Protein AF-A0A369NFZ4-F1 (afdb_monomer)

Structure (mmCIF, N/CA/C/O backbone):
data_AF-A0A369NFZ4-F1
#
_entry.id   AF-A0A369NFZ4-F1
#
loop_
_atom_site.group_PDB
_atom_site.id
_atom_site.type_symbol
_atom_site.label_atom_id
_atom_site.label_alt_id
_atom_site.label_comp_id
_atom_site.label_asym_id
_atom_site.label_entity_id
_atom_site.label_seq_id
_atom_site.pdbx_PDB_ins_code
_atom_site.Cartn_x
_atom_site.Cartn_y
_atom_site.Cartn_z
_atom_site.occupancy
_atom_site.B_iso_or_equiv
_atom_site.auth_seq_id
_atom_site.auth_comp_id
_atom_site.auth_asym_id
_atom_site.auth_atom_id
_atom_site.pdbx_PDB_model_num
ATOM 1 N N . MET A 1 1 ? 7.006 -7.506 9.787 1.00 57.56 1 MET A N 1
ATOM 2 C CA . MET A 1 1 ? 5.697 -7.668 9.111 1.00 57.56 1 MET A CA 1
ATOM 3 C C . MET A 1 1 ? 5.756 -7.126 7.685 1.00 57.56 1 MET A C 1
ATOM 5 O O . MET A 1 1 ? 5.539 -7.910 6.774 1.00 57.56 1 MET A O 1
ATOM 9 N N . SER A 1 2 ? 6.201 -5.882 7.467 1.00 63.50 2 SER A N 1
ATOM 10 C CA . SER A 1 2 ? 6.461 -5.306 6.129 1.00 63.50 2 SER A CA 1
ATOM 11 C C . SER A 1 2 ? 7.329 -6.191 5.214 1.00 63.50 2 SER A C 1
ATOM 13 O O . SER A 1 2 ? 6.943 -6.495 4.090 1.00 63.50 2 SER A O 1
ATOM 15 N N . ALA A 1 3 ? 8.441 -6.730 5.725 1.00 76.06 3 ALA A N 1
ATOM 16 C CA . ALA A 1 3 ? 9.327 -7.605 4.946 1.00 76.06 3 ALA A CA 1
ATOM 17 C C . ALA A 1 3 ? 8.672 -8.921 4.460 1.00 76.06 3 ALA A C 1
ATOM 19 O O . ALA A 1 3 ? 9.104 -9.488 3.454 1.00 76.06 3 ALA A O 1
ATOM 20 N N . ARG A 1 4 ? 7.613 -9.407 5.137 1.00 88.88 4 ARG A N 1
ATOM 21 C CA . ARG A 1 4 ? 6.899 -10.625 4.714 1.00 88.88 4 ARG A CA 1
ATOM 22 C C . ARG A 1 4 ? 6.048 -10.380 3.464 1.00 88.88 4 ARG A C 1
ATOM 24 O O . ARG A 1 4 ? 6.003 -11.275 2.630 1.00 88.88 4 ARG A O 1
ATOM 31 N N . LYS A 1 5 ? 5.446 -9.191 3.295 1.00 92.12 5 LYS A N 1
ATOM 32 C CA . LYS A 1 5 ? 4.614 -8.853 2.113 1.00 92.12 5 LYS A CA 1
ATOM 33 C C . LYS A 1 5 ? 5.476 -8.769 0.878 1.00 92.12 5 LYS A C 1
ATOM 35 O O . LYS A 1 5 ? 5.214 -9.440 -0.107 1.00 92.12 5 LYS A O 1
ATOM 40 N N . LEU A 1 6 ? 6.575 -8.026 0.995 1.00 93.31 6 LEU A N 1
ATOM 41 C CA . LEU A 1 6 ? 7.549 -7.874 -0.078 1.00 93.31 6 LEU A CA 1
ATOM 42 C C . LEU A 1 6 ? 8.097 -9.232 -0.524 1.00 93.31 6 LEU A C 1
ATOM 44 O O . LEU A 1 6 ? 8.116 -9.525 -1.714 1.00 93.31 6 LEU A O 1
ATOM 48 N N . SER A 1 7 ? 8.470 -10.100 0.419 1.00 93.06 7 SER A N 1
ATOM 49 C CA . SER A 1 7 ? 8.937 -11.451 0.082 1.00 93.06 7 SER A CA 1
ATOM 50 C C . SER A 1 7 ? 7.844 -12.315 -0.556 1.00 93.06 7 SER A C 1
ATOM 52 O O . SER A 1 7 ? 8.122 -12.994 -1.543 1.00 93.06 7 SER A O 1
ATOM 54 N N . HIS A 1 8 ? 6.612 -12.271 -0.034 1.00 93.50 8 HIS A N 1
ATOM 55 C CA . HIS A 1 8 ? 5.467 -13.019 -0.566 1.00 93.50 8 HIS A CA 1
ATOM 56 C C . HIS A 1 8 ? 5.157 -12.631 -2.018 1.00 93.50 8 HIS A C 1
ATOM 58 O O . HIS A 1 8 ? 5.088 -13.500 -2.885 1.00 93.50 8 HIS A O 1
ATOM 64 N N . GLU A 1 9 ? 5.112 -11.329 -2.308 1.00 92.94 9 GLU A N 1
ATOM 65 C CA . GLU A 1 9 ? 4.897 -10.809 -3.666 1.00 92.94 9 GLU A CA 1
ATOM 66 C C . GLU A 1 9 ? 6.147 -10.879 -4.551 1.00 92.94 9 GLU A C 1
ATOM 68 O O . GLU A 1 9 ? 6.162 -10.367 -5.672 1.00 92.94 9 GLU A O 1
ATOM 73 N N . LYS A 1 10 ? 7.235 -11.499 -4.072 1.00 94.88 10 LYS A N 1
ATOM 74 C CA . LYS A 1 10 ? 8.525 -11.578 -4.777 1.00 94.88 10 LYS A CA 1
ATOM 75 C C . LYS A 1 10 ? 9.023 -10.196 -5.214 1.00 94.88 10 LYS A C 1
ATOM 77 O O . LYS A 1 10 ? 9.581 -10.046 -6.299 1.00 94.88 10 LYS A O 1
ATOM 82 N N . HIS A 1 11 ? 8.790 -9.197 -4.367 1.00 94.25 11 HIS A N 1
ATOM 83 C CA . HIS A 1 11 ? 9.079 -7.785 -4.592 1.00 94.25 11 HIS A CA 1
ATOM 84 C C . HIS A 1 11 ? 8.462 -7.235 -5.887 1.00 94.25 11 HIS A C 1
ATOM 86 O O . HIS A 1 11 ? 9.012 -6.315 -6.488 1.00 94.25 11 HIS A O 1
ATOM 92 N N . ARG A 1 12 ? 7.334 -7.778 -6.355 1.00 95.88 12 ARG A N 1
ATOM 93 C CA . ARG A 1 12 ? 6.590 -7.212 -7.486 1.00 95.88 12 ARG A CA 1
ATOM 94 C C . ARG A 1 12 ? 5.658 -6.124 -6.975 1.00 95.88 12 ARG A C 1
ATOM 96 O O . ARG A 1 12 ? 4.946 -6.332 -6.002 1.00 95.88 12 ARG A O 1
ATOM 103 N N . CYS A 1 13 ? 5.685 -4.965 -7.625 1.00 96.69 13 CYS A N 1
ATOM 104 C CA . CYS A 1 13 ? 4.725 -3.906 -7.347 1.00 96.69 13 CYS A CA 1
ATOM 105 C C . CYS A 1 13 ? 3.316 -4.347 -7.765 1.00 96.69 13 CYS A C 1
ATOM 107 O O . CYS A 1 13 ? 3.107 -4.705 -8.922 1.00 96.69 13 CYS A O 1
ATOM 109 N N . GLU A 1 14 ? 2.362 -4.262 -6.843 1.00 95.75 14 GLU A N 1
ATOM 110 C CA . GLU A 1 14 ? 0.935 -4.540 -7.068 1.00 95.75 14 GLU A CA 1
ATOM 111 C C . GLU A 1 14 ? 0.189 -3.342 -7.688 1.00 95.75 14 GLU A C 1
ATOM 113 O O . GLU A 1 14 ? -1.002 -3.414 -7.977 1.00 95.75 14 GLU A O 1
ATOM 118 N N . GLY A 1 15 ? 0.884 -2.227 -7.936 1.00 94.38 15 GLY A N 1
ATOM 119 C CA . GLY A 1 15 ? 0.308 -1.070 -8.614 1.00 94.38 15 GLY A CA 1
ATOM 120 C C . GLY A 1 15 ? -0.101 -1.393 -10.053 1.00 94.38 15 GLY A C 1
ATOM 121 O O . GLY A 1 15 ? 0.645 -2.030 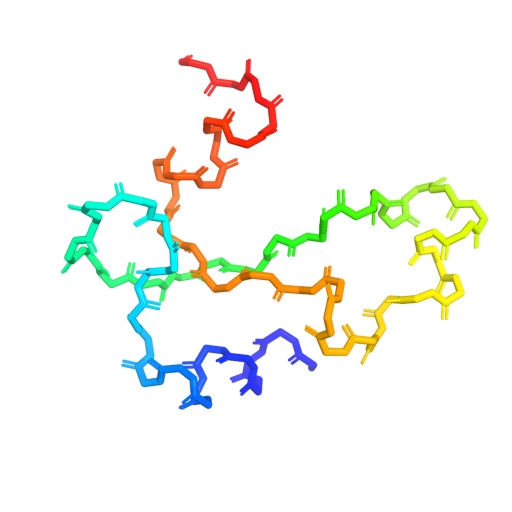-10.796 1.00 94.38 15 GLY A O 1
ATOM 122 N N . GLU A 1 16 ? -1.262 -0.891 -10.473 1.00 92.75 16 GLU A N 1
ATOM 123 C CA . GLU A 1 16 ? -1.828 -1.158 -11.797 1.00 92.75 16 GLU A CA 1
ATOM 124 C C . GLU A 1 16 ? -0.844 -0.829 -12.936 1.00 92.75 16 GLU A C 1
ATOM 126 O O . GLU A 1 16 ? -0.304 0.279 -13.030 1.00 92.75 16 GLU A O 1
ATOM 131 N N . GLY A 1 17 ? -0.572 -1.824 -13.787 1.00 93.81 17 GLY A N 1
ATOM 132 C CA . GLY A 1 17 ? 0.369 -1.713 -14.906 1.00 93.81 17 GLY A CA 1
ATOM 133 C C . GLY A 1 17 ? 1.840 -1.524 -14.503 1.00 93.81 17 GLY A C 1
ATOM 134 O O . GLY A 1 17 ? 2.685 -1.278 -15.367 1.00 93.81 17 GLY A O 1
ATOM 135 N N . CYS A 1 18 ? 2.182 -1.629 -13.217 1.00 94.50 18 CYS A N 1
ATOM 136 C CA . CYS A 1 18 ? 3.542 -1.437 -12.735 1.00 94.50 18 CYS A CA 1
ATOM 137 C C . CYS A 1 18 ? 4.355 -2.733 -12.832 1.00 94.50 18 CYS A C 1
ATOM 139 O O . CYS A 1 18 ? 3.911 -3.804 -12.436 1.00 94.50 18 CYS A O 1
ATOM 141 N N . ARG A 1 19 ? 5.591 -2.632 -13.331 1.00 94.56 19 ARG A N 1
ATOM 142 C CA . ARG A 1 19 ? 6.566 -3.742 -13.357 1.00 94.56 19 ARG A CA 1
ATOM 143 C C . ARG A 1 19 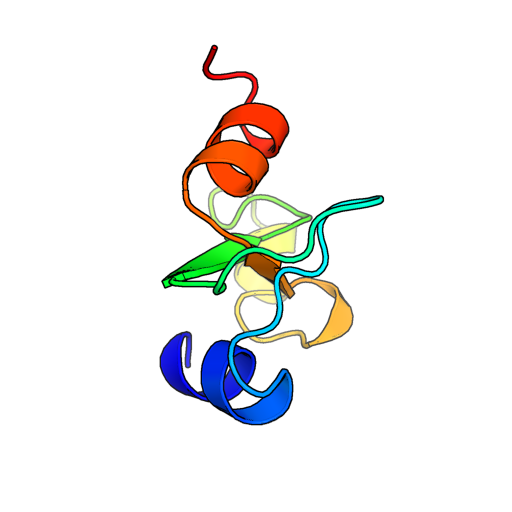? 7.811 -3.452 -12.516 1.00 94.56 19 ARG A C 1
ATOM 145 O O . ARG A 1 19 ? 8.816 -4.142 -12.643 1.00 94.56 19 ARG A O 1
ATOM 152 N N . ALA A 1 20 ? 7.762 -2.397 -11.703 1.00 95.75 20 ALA A N 1
ATOM 153 C CA . ALA A 1 20 ? 8.866 -2.008 -10.837 1.00 95.75 20 ALA A CA 1
ATOM 154 C C . ALA A 1 20 ? 8.983 -2.942 -9.626 1.00 95.75 20 ALA A C 1
ATOM 156 O O . ALA A 1 20 ? 8.035 -3.641 -9.259 1.00 95.75 20 ALA A O 1
ATOM 157 N N . ILE A 1 21 ? 10.148 -2.896 -8.983 1.00 96.69 21 ILE A N 1
ATOM 158 C CA . ILE A 1 21 ? 10.393 -3.599 -7.728 1.00 96.69 21 ILE A CA 1
ATOM 159 C C . ILE A 1 21 ? 9.637 -2.875 -6.607 1.00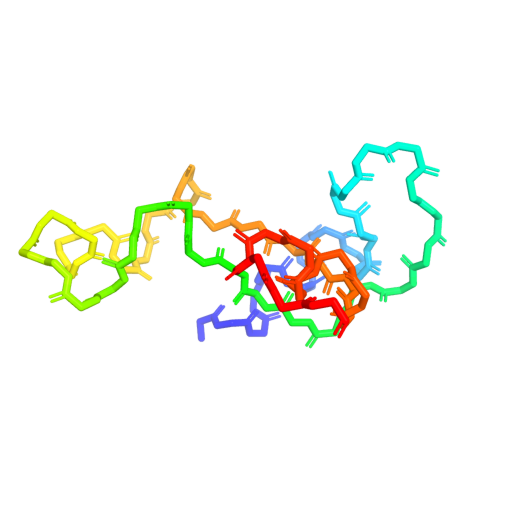 96.69 21 ILE A C 1
ATOM 161 O O . ILE A 1 21 ? 9.765 -1.659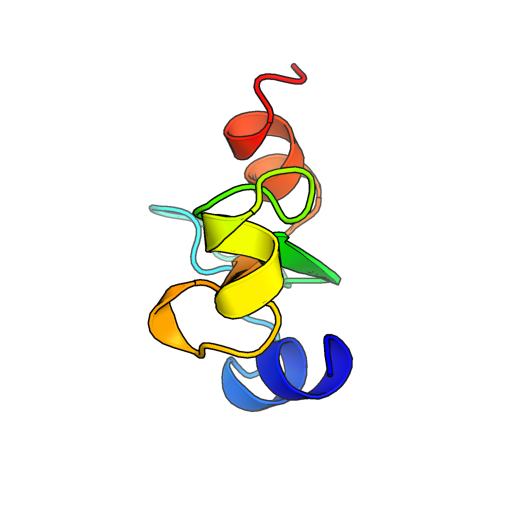 -6.444 1.00 96.69 21 ILE A O 1
ATOM 165 N N . ALA A 1 22 ? 8.829 -3.619 -5.857 1.00 97.06 22 ALA A N 1
ATOM 166 C CA . ALA A 1 22 ? 8.215 -3.148 -4.628 1.00 97.06 22 ALA A CA 1
ATOM 167 C C . ALA A 1 22 ? 9.268 -3.032 -3.527 1.00 97.06 22 ALA A C 1
ATOM 169 O O . ALA A 1 22 ? 10.030 -3.967 -3.275 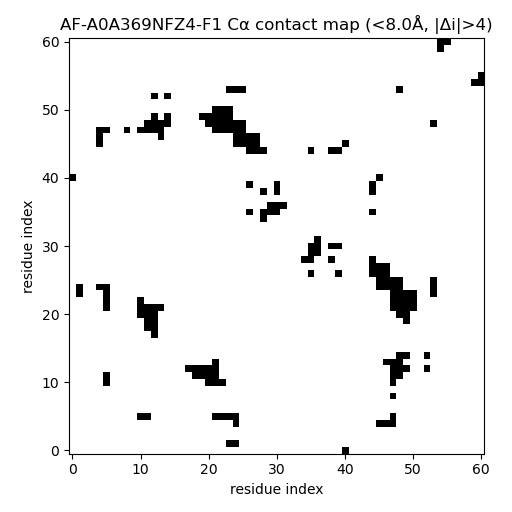1.00 97.06 22 ALA A O 1
ATOM 170 N N . THR A 1 23 ? 9.279 -1.886 -2.861 1.00 96.31 23 THR A N 1
ATOM 171 C CA . THR A 1 23 ? 10.193 -1.583 -1.752 1.00 96.31 23 THR A CA 1
ATOM 172 C C . THR A 1 23 ? 9.441 -1.174 -0.494 1.00 96.31 23 THR A C 1
ATOM 174 O O . THR A 1 23 ? 10.003 -1.225 0.592 1.00 96.31 23 THR A O 1
ATOM 177 N N . GLU A 1 24 ? 8.167 -0.810 -0.634 1.00 95.00 24 GLU A N 1
ATOM 178 C CA . GLU A 1 24 ? 7.314 -0.305 0.432 1.00 95.00 24 GLU A CA 1
ATOM 179 C C . GLU A 1 24 ? 6.072 -1.180 0.577 1.00 95.00 24 GLU A C 1
ATOM 181 O O . GLU A 1 24 ? 5.612 -1.808 -0.380 1.00 95.00 24 GLU A O 1
ATOM 186 N N . VAL A 1 25 ? 5.504 -1.188 1.781 1.00 95.81 25 VAL A N 1
ATOM 187 C CA . VAL A 1 25 ? 4.195 -1.790 2.042 1.00 95.81 25 VAL A CA 1
ATOM 188 C C . VAL A 1 25 ? 3.218 -0.679 2.387 1.00 95.81 25 VAL A C 1
ATOM 190 O O . VAL A 1 25 ? 3.452 0.086 3.319 1.00 95.81 25 VAL A O 1
ATOM 193 N N . HIS A 1 26 ? 2.132 -0.600 1.631 1.00 95.44 26 HIS A N 1
ATOM 194 C CA . HIS A 1 26 ? 1.053 0.355 1.820 1.00 95.44 26 HIS A CA 1
ATOM 195 C C . HIS A 1 26 ? -0.091 -0.267 2.614 1.00 95.44 26 HIS A C 1
ATOM 197 O O . HIS A 1 26 ? -0.491 -1.384 2.306 1.00 95.44 26 HIS A O 1
ATOM 203 N N . HIS A 1 27 ? -0.653 0.466 3.573 1.00 96.12 27 HIS A N 1
ATOM 204 C CA . HIS A 1 27 ? -1.926 0.109 4.202 1.00 96.12 27 HIS A CA 1
ATOM 205 C C . HIS A 1 27 ? -3.089 0.714 3.410 1.00 96.12 27 HIS A C 1
ATOM 207 O O . HIS A 1 27 ? -3.167 1.938 3.332 1.00 96.12 27 HIS A O 1
ATOM 213 N N . ILE A 1 28 ? -3.989 -0.117 2.868 1.00 95.25 28 ILE A N 1
ATOM 214 C CA . ILE A 1 28 ? -5.160 0.339 2.089 1.00 95.25 28 ILE A CA 1
ATOM 215 C C . ILE A 1 28 ? -6.084 1.190 2.971 1.00 95.25 28 ILE A C 1
ATOM 217 O O . ILE A 1 28 ? -6.470 2.297 2.598 1.00 95.25 28 ILE A O 1
ATOM 221 N N . VAL A 1 29 ? -6.404 0.682 4.161 1.00 95.94 29 VAL A N 1
ATOM 222 C CA . VAL A 1 29 ? -7.020 1.430 5.256 1.00 95.94 29 VAL A CA 1
ATOM 223 C C . VAL A 1 29 ? -5.897 1.983 6.134 1.00 95.94 29 VAL A C 1
ATOM 225 O O . VAL A 1 29 ? -5.147 1.192 6.719 1.00 95.94 29 VAL A O 1
ATOM 228 N N . PRO A 1 30 ? -5.763 3.317 6.259 1.00 94.88 30 PRO A N 1
ATOM 229 C CA . PRO A 1 30 ? -4.639 3.933 6.950 1.00 94.88 30 PRO A CA 1
ATOM 230 C C . PRO A 1 30 ? -4.497 3.452 8.394 1.00 94.88 30 PRO A C 1
ATOM 232 O O . PRO A 1 30 ? -5.453 3.488 9.172 1.00 94.88 30 PRO A O 1
ATOM 235 N N . ILE A 1 31 ? -3.277 3.065 8.774 1.00 94.94 31 ILE A N 1
ATOM 236 C CA . ILE A 1 3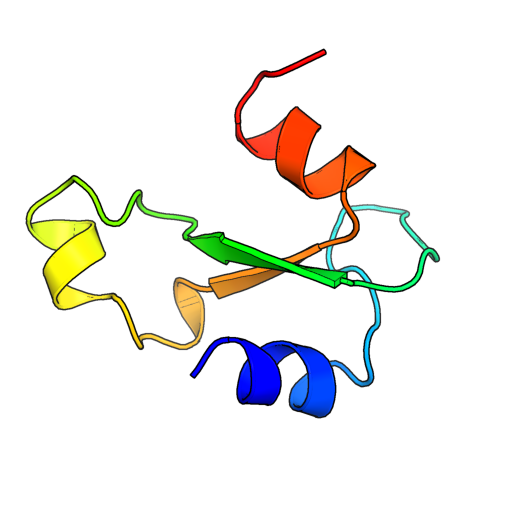1 ? -2.952 2.551 10.114 1.00 94.94 31 ILE A CA 1
ATOM 237 C C . ILE A 1 31 ? -3.238 3.559 11.244 1.00 94.94 31 ILE A C 1
ATOM 239 O O . ILE A 1 31 ? -3.325 3.169 12.402 1.00 94.94 31 ILE A O 1
ATOM 243 N N . GLN A 1 32 ? -3.386 4.847 10.915 1.00 94.62 32 GLN A N 1
ATOM 244 C CA . GLN A 1 32 ? -3.738 5.916 11.856 1.00 94.62 32 GLN A CA 1
ATOM 245 C C . GLN A 1 32 ? -5.221 5.909 12.270 1.00 94.62 32 GLN A C 1
ATOM 247 O O . GLN A 1 32 ? -5.594 6.662 13.163 1.00 94.62 32 GLN A O 1
ATOM 252 N N . THR A 1 33 ? -6.066 5.110 11.614 1.00 96.25 33 THR A N 1
ATOM 253 C CA . THR A 1 33 ? -7.481 4.930 11.977 1.00 96.25 33 THR A CA 1
ATOM 254 C C . THR A 1 33 ? -7.651 3.725 12.898 1.00 96.25 33 THR A C 1
ATOM 256 O O . THR A 1 33 ? -6.856 2.789 12.829 1.00 96.25 33 THR A O 1
ATOM 259 N N . ASP A 1 34 ? -8.708 3.695 13.713 1.00 97.06 34 ASP A N 1
ATOM 260 C CA . ASP A 1 34 ? -8.998 2.539 14.577 1.00 97.06 34 ASP A CA 1
ATOM 261 C C . ASP A 1 34 ? -9.182 1.245 13.764 1.00 97.06 34 ASP A C 1
ATOM 263 O O . ASP A 1 34 ? -8.655 0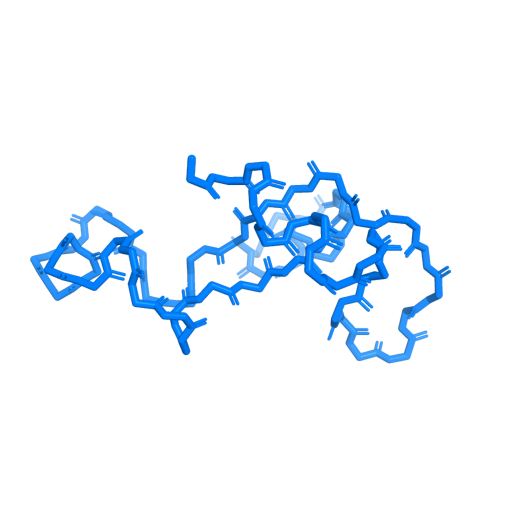.191 14.130 1.00 97.06 34 ASP A O 1
ATOM 267 N N . GLU A 1 35 ? -9.863 1.332 12.614 1.00 96.62 35 GLU A N 1
ATOM 268 C CA . GLU A 1 35 ? -10.034 0.203 11.695 1.00 96.62 35 GLU A CA 1
ATOM 269 C C . GLU A 1 35 ? -8.684 -0.265 11.136 1.00 96.62 35 GLU A C 1
ATOM 271 O O . GLU A 1 35 ? -8.333 -1.442 11.245 1.00 96.62 35 GLU A O 1
ATOM 276 N N . GLY A 1 36 ? -7.894 0.652 10.573 1.00 95.69 36 GLY A N 1
ATOM 277 C CA . GLY A 1 36 ? -6.592 0.326 9.996 1.00 95.69 36 GLY A CA 1
ATOM 278 C C . GLY A 1 36 ? -5.603 -0.190 11.039 1.00 95.69 36 GLY A C 1
ATOM 279 O O . GLY A 1 36 ? -4.813 -1.087 10.744 1.00 95.69 36 GLY A O 1
ATOM 280 N N . TRP A 1 37 ? -5.680 0.298 12.280 1.00 95.50 37 TRP A N 1
ATOM 281 C CA . TRP A 1 37 ? -4.911 -0.239 13.397 1.00 95.50 37 TRP A CA 1
ATOM 282 C C . TRP A 1 37 ? -5.334 -1.669 13.732 1.00 95.50 37 TRP A C 1
ATOM 284 O O . TRP A 1 37 ? -4.476 -2.545 13.879 1.00 95.50 37 TRP A O 1
ATOM 294 N N . GLY A 1 38 ? -6.640 -1.947 13.797 1.00 96.94 38 GLY A N 1
ATOM 295 C CA . GLY A 1 38 ? -7.176 -3.303 13.949 1.00 96.94 38 GLY A CA 1
ATOM 296 C C . GLY A 1 38 ? -6.708 -4.246 12.834 1.00 96.94 38 GLY A C 1
ATOM 297 O O . GLY A 1 38 ? -6.352 -5.394 13.099 1.00 96.94 38 GLY A O 1
ATOM 298 N N . ARG A 1 39 ? -6.594 -3.721 11.611 1.00 95.25 39 ARG A N 1
ATOM 299 C CA . ARG A 1 39 ? -6.200 -4.431 10.384 1.00 95.25 39 ARG A CA 1
ATOM 300 C C . ARG A 1 39 ? -4.723 -4.263 10.012 1.00 95.25 39 ARG A C 1
ATOM 302 O O . ARG A 1 39 ? -4.326 -4.537 8.883 1.00 95.25 39 ARG A O 1
ATOM 309 N N . ARG A 1 40 ? -3.862 -3.834 10.940 1.00 94.44 40 ARG A N 1
ATOM 310 C CA . ARG A 1 40 ? -2.449 -3.495 10.650 1.00 94.44 40 ARG A CA 1
ATOM 311 C C . ARG A 1 40 ? -1.596 -4.657 10.121 1.00 94.44 40 ARG A C 1
ATOM 313 O O . ARG A 1 40 ? -0.525 -4.416 9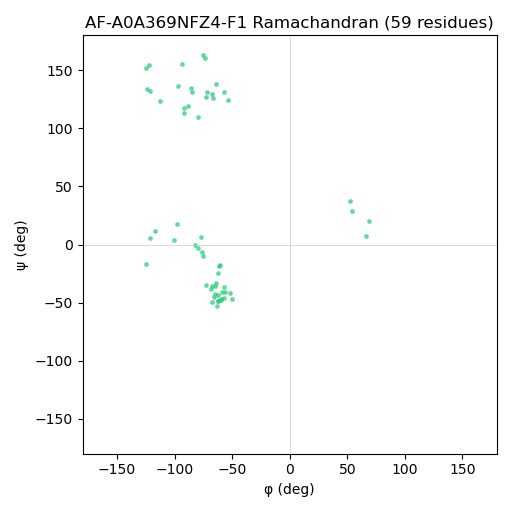.563 1.00 94.44 40 ARG A O 1
ATOM 320 N N . TYR A 1 41 ? -2.057 -5.893 10.323 1.00 92.88 41 TYR A N 1
ATOM 321 C CA . TYR A 1 41 ? -1.438 -7.133 9.838 1.00 92.88 41 TYR A CA 1
ATOM 322 C C . TYR A 1 41 ? -2.367 -7.961 8.939 1.00 92.88 41 TYR A C 1
ATOM 324 O O . TYR A 1 41 ? -2.016 -9.087 8.593 1.00 92.88 41 TYR A O 1
ATOM 332 N N . ASP A 1 42 ? -3.546 -7.432 8.607 1.00 94.62 42 ASP A N 1
ATOM 333 C CA . ASP A 1 42 ? -4.493 -8.072 7.698 1.00 94.62 42 ASP A CA 1
ATOM 334 C C . ASP A 1 42 ? -3.897 -8.087 6.289 1.00 94.62 42 ASP A C 1
ATOM 336 O O . ASP A 1 42 ? -3.414 -7.055 5.814 1.00 94.62 42 ASP A O 1
ATOM 340 N N . TRP A 1 43 ? -3.885 -9.256 5.641 1.00 92.75 43 TRP A N 1
ATOM 341 C CA . TRP A 1 43 ? -3.186 -9.386 4.367 1.00 92.75 43 TRP A CA 1
ATOM 342 C C . TRP A 1 43 ? -3.862 -8.574 3.267 1.00 92.75 43 TRP A C 1
ATOM 344 O O . TRP A 1 43 ? -3.188 -7.944 2.453 1.00 92.75 43 TRP A O 1
ATOM 354 N N . ASP A 1 44 ? -5.190 -8.523 3.335 1.00 94.19 44 ASP A N 1
ATOM 355 C CA . ASP A 1 44 ? -6.050 -7.811 2.398 1.00 94.19 44 ASP A CA 1
ATOM 356 C C . ASP A 1 44 ? -6.035 -6.295 2.639 1.00 94.19 44 ASP A C 1
ATOM 358 O O . ASP A 1 44 ? -6.614 -5.535 1.869 1.00 94.19 44 ASP A O 1
ATOM 362 N N . ASN A 1 45 ? -5.373 -5.836 3.707 1.00 96.00 45 ASN A N 1
ATOM 363 C CA . ASN A 1 45 ? -5.164 -4.421 3.995 1.00 96.00 45 ASN A CA 1
ATOM 364 C C . ASN A 1 45 ? -3.758 -3.931 3.606 1.00 96.00 45 ASN A C 1
ATOM 366 O O . ASN A 1 45 ? -3.417 -2.785 3.892 1.00 96.00 45 ASN A O 1
ATOM 370 N N . LEU A 1 46 ? -2.917 -4.775 2.998 1.00 95.31 46 LEU A N 1
ATOM 371 C CA . LEU A 1 46 ? -1.528 -4.443 2.673 1.00 95.31 46 LEU A CA 1
ATOM 372 C C . LEU A 1 46 ? -1.247 -4.624 1.175 1.00 95.31 46 LEU A C 1
ATOM 374 O O . LEU A 1 46 ? -1.542 -5.671 0.611 1.00 95.31 46 LEU A O 1
ATOM 378 N N . GLU A 1 47 ? -0.580 -3.652 0.554 1.00 95.44 47 GLU A N 1
ATOM 379 C CA . GLU A 1 47 ? -0.109 -3.715 -0.842 1.00 95.44 47 GLU A CA 1
ATOM 380 C C . GLU A 1 47 ? 1.421 -3.538 -0.890 1.00 95.44 47 GLU A C 1
ATOM 382 O O . GLU A 1 47 ? 1.968 -2.608 -0.298 1.00 95.44 47 GLU A O 1
ATOM 387 N N . ALA A 1 48 ? 2.138 -4.397 -1.611 1.00 97.06 48 ALA A N 1
ATOM 388 C CA . ALA A 1 48 ? 3.549 -4.240 -1.948 1.00 97.06 48 ALA A CA 1
ATOM 389 C C . ALA A 1 48 ? 3.684 -3.263 -3.122 1.00 97.06 48 ALA A C 1
ATOM 391 O O . ALA A 1 48 ? 3.344 -3.586 -4.259 1.00 97.06 48 ALA A O 1
ATOM 392 N N . LEU A 1 49 ? 4.213 -2.065 -2.877 1.00 96.81 49 LEU A N 1
ATOM 393 C CA . LEU A 1 49 ? 4.319 -1.014 -3.888 1.00 96.81 49 LEU A CA 1
ATOM 394 C C . LEU A 1 49 ? 5.761 -0.520 -4.044 1.00 96.81 49 LEU A C 1
ATOM 396 O O . LEU A 1 49 ? 6.575 -0.542 -3.120 1.00 96.81 49 LEU A O 1
ATOM 400 N N . CYS A 1 50 ? 6.096 -0.039 -5.240 1.00 96.81 50 CYS A N 1
ATOM 401 C CA . CYS A 1 50 ? 7.278 0.802 -5.420 1.00 96.81 50 CYS A CA 1
ATOM 402 C C . CYS A 1 50 ? 7.006 2.204 -4.853 1.00 96.81 50 CYS A C 1
ATOM 404 O O . CYS A 1 50 ? 5.849 2.618 -4.749 1.00 96.81 50 CYS A O 1
ATOM 406 N N . 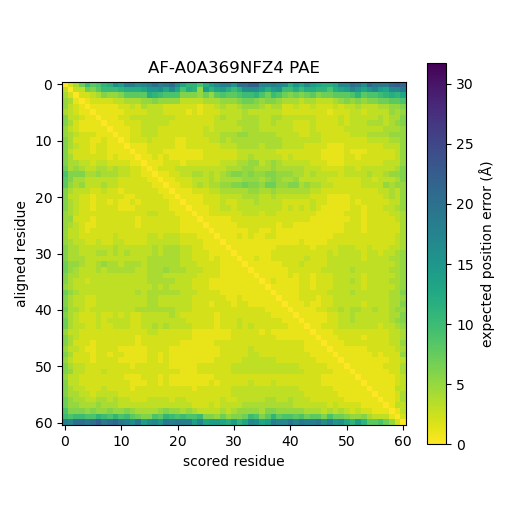VAL A 1 51 ? 8.057 2.976 -4.561 1.00 95.50 51 VAL A N 1
ATOM 407 C CA . VAL A 1 51 ? 7.932 4.336 -3.995 1.00 95.50 51 VAL A CA 1
ATOM 408 C C . VAL A 1 51 ? 6.976 5.225 -4.804 1.00 95.50 51 VAL A C 1
ATOM 410 O O . VAL A 1 51 ? 6.135 5.913 -4.233 1.00 95.50 51 VAL A O 1
ATOM 413 N N . ARG A 1 52 ? 7.035 5.169 -6.142 1.00 95.31 52 ARG A N 1
ATOM 414 C CA . ARG A 1 52 ? 6.145 5.948 -7.023 1.00 95.31 52 ARG A CA 1
ATOM 415 C C . ARG A 1 52 ? 4.671 5.575 -6.837 1.00 95.31 52 ARG A C 1
ATOM 417 O O . ARG A 1 52 ? 3.827 6.459 -6.713 1.00 95.31 52 ARG A O 1
ATOM 424 N N . CYS A 1 53 ? 4.350 4.282 -6.846 1.00 96.38 53 CYS A N 1
ATOM 425 C CA . CYS A 1 53 ? 2.974 3.813 -6.666 1.00 96.38 53 CYS A CA 1
ATOM 426 C C . CYS A 1 53 ? 2.482 4.073 -5.240 1.00 96.38 53 CYS A C 1
ATOM 428 O O . CYS A 1 53 ? 1.341 4.491 -5.066 1.00 96.38 53 CYS A O 1
ATOM 430 N N . HIS A 1 54 ? 3.357 3.909 -4.247 1.00 95.62 54 HIS A N 1
ATOM 431 C CA . HIS A 1 54 ? 3.073 4.229 -2.854 1.00 95.62 54 HIS A CA 1
ATOM 432 C C . HIS A 1 54 ? 2.718 5.714 -2.679 1.00 95.62 54 HIS A C 1
ATOM 434 O O . HIS A 1 54 ? 1.684 6.042 -2.102 1.00 95.62 54 HIS A O 1
ATOM 440 N N . ASN A 1 55 ? 3.513 6.622 -3.254 1.00 94.19 55 ASN A N 1
ATOM 441 C CA . ASN A 1 55 ? 3.244 8.060 -3.215 1.00 94.19 55 ASN A CA 1
ATOM 442 C C . ASN A 1 55 ? 1.931 8.423 -3.919 1.00 94.19 55 ASN A C 1
ATOM 444 O O . ASN A 1 55 ? 1.126 9.152 -3.342 1.00 94.19 55 ASN A O 1
ATOM 448 N N . LYS A 1 56 ? 1.654 7.834 -5.093 1.00 94.25 56 LYS A N 1
ATOM 449 C CA . LYS A 1 56 ? 0.368 7.999 -5.793 1.00 94.25 56 LYS A CA 1
ATOM 450 C C . LYS A 1 56 ? -0.817 7.594 -4.909 1.00 94.25 56 LYS A C 1
ATOM 452 O O . LYS A 1 56 ? -1.826 8.291 -4.903 1.00 94.25 56 LYS A O 1
ATOM 457 N N . ARG A 1 57 ? -0.693 6.500 -4.149 1.00 92.50 57 ARG A N 1
ATOM 458 C CA . ARG A 1 57 ? -1.730 6.010 -3.224 1.00 92.50 57 ARG A CA 1
ATOM 459 C C . ARG A 1 57 ? -1.988 6.976 -2.065 1.00 92.50 57 ARG A C 1
ATOM 461 O O . ARG A 1 57 ? -3.133 7.173 -1.684 1.00 92.50 57 ARG A O 1
ATOM 468 N N . HIS A 1 58 ? -0.937 7.636 -1.576 1.00 90.69 58 HIS A N 1
ATOM 469 C CA . HIS A 1 58 ? -1.028 8.711 -0.579 1.00 90.69 58 HIS A CA 1
ATOM 470 C C . HIS A 1 58 ? -1.430 10.077 -1.161 1.00 90.69 58 HIS A C 1
ATOM 472 O O . HIS A 1 58 ? -1.524 11.040 -0.405 1.00 90.69 58 HIS A O 1
ATOM 478 N N . GLY A 1 59 ? -1.608 10.203 -2.482 1.00 89.12 59 GLY A N 1
ATOM 479 C CA . GLY A 1 59 ? -1.859 11.493 -3.137 1.00 89.12 59 GLY A CA 1
ATOM 480 C C . GLY A 1 59 ? -0.660 12.451 -3.118 1.00 89.12 59 GLY A C 1
ATOM 481 O O . GLY A 1 59 ? -0.835 13.656 -3.266 1.00 89.12 59 GLY A O 1
ATOM 482 N N . ARG A 1 60 ? 0.556 11.931 -2.923 1.00 84.50 60 ARG A N 1
ATOM 483 C CA . ARG A 1 60 ? 1.816 12.685 -2.968 1.00 84.50 60 ARG A CA 1
ATOM 484 C C . ARG A 1 60 ? 2.342 12.611 -4.405 1.00 84.50 60 ARG A C 1
ATOM 486 O O . ARG A 1 60 ? 2.642 11.514 -4.875 1.00 84.50 60 ARG A O 1
ATOM 493 N N . PHE A 1 61 ? 2.376 13.734 -5.116 1.00 67.00 61 PHE A N 1
ATOM 494 C CA . PHE A 1 61 ? 2.817 13.835 -6.514 1.00 67.00 61 PHE A CA 1
ATOM 495 C C . PHE A 1 61 ? 4.220 14.426 -6.620 1.00 67.00 61 PHE A C 1
ATOM 497 O O . PHE A 1 61 ? 4.534 15.340 -5.826 1.00 67.00 61 PHE A O 1
#

Foldseek 3Di:
DFVVLLVVVVQAFPAPPDRDGFDGKAFLPDCPDPVSVVCVPPNVRIGRHHPVSNCVSVVND

Nearest PDB structures (foldseek):
  6bqc-assembly1_A-2  TM=3.233E-01  e=2.331E+00  Escherichia coli
  7pau-assembly1_1  TM=2.157E-01  e=6.992E+00  Mycoplasmoides pneumoniae M129

Organism: Eggerthella lenta (NCBI:txid84112)

pLDDT: mean 92.74, std 7.59, range [57.56, 97.06]

Radius of gyration: 11.12 Å; Cα contacts (8 Å, |Δi|>4): 94; chains: 1; bounding box: 20×27×30 Å

Mean predicted aligned error: 3.2 Å

Secondary structure (DSSP, 8-state):
-HHHHHHHTTTB--STT--SBP-EEEESS-TTSHHHHHTTT-GGGEEEE-HHHHHHHTT--

Sequence (61 aa):
MSARKLSHEKHRCEGEGCRAIATEVHHIVPIQTDEGWGRRYDWDNLEALCVRCHNKRHGRF

Solvent-accessible surface area (backbone atoms only — not comparable to full-atom values): 3511 Å² total; per-residue (Å²): 112,64,70,56,50,30,58,72,53,68,27,42,20,70,42,89,95,46,85,48,62,23,80,44,68,42,54,77,50,51,57,92,38,74,66,15,46,75,36,68,81,39,70,93,32,52,43,30,16,23,69,71,51,44,30,54,74,73,71,50,128

InterPro domains:
  IPR002711 HNH endonuclease [PF01844] (19-59)
  IPR003615 HNH nuclease [SM00507] (2-55)
  IPR003615 HNH nuclease [cd00085] (4-58)